Protein AF-A0A9N9BBP0-F1 (afdb_monomer_lite)

Sequence (181 aa):
MNNDIQQSTLTPGELQNTLQSAIDACRSNLGGINNQAMVQIVKENQPSYCDIIPGHLLYYVGTSQEVKIYVPINAVTSTNLFQTHSAQLNRFLNVLKRLAEVFQLASEVIHIFYDTNSSSVAFNSKGALFFNLKFFLKSHDDECEIGNTGNAMTYWFLTFCHELAHNIIFVHNSKHEVSIF

Radius of gyration: 17.53 Å; chains: 1; bounding box: 48×53×42 Å

Organism: Funneliformis mosseae (NCBI:txid27381)

Foldseek 3Di:
DDDDDDPPDQDPVSVVVLLVLLQVQLVVCLPPDDLQDFDFDDFDPDDDPDDGWDGFTWHWDDDDPLATETEGPVCVVPPPPCVPCVPLVVLLLVLVVVLCVVSVHDNNLEYEYEDPPTPDQWAADRSRIYGYSNVCVVPPSVCVVVPNCVVVNVVVNVVVVVRSSCSNDVDDDPSPDPDDD

Structure (mmCIF, N/CA/C/O backbone):
data_AF-A0A9N9BBP0-F1
#
_entry.id   AF-A0A9N9BBP0-F1
#
loop_
_atom_site.group_PDB
_atom_site.id
_atom_site.type_symbol
_atom_site.label_atom_id
_atom_site.label_alt_id
_atom_site.label_comp_id
_atom_site.label_asym_id
_atom_site.label_entity_id
_atom_site.label_seq_id
_atom_site.pdbx_PDB_ins_code
_atom_site.Cartn_x
_atom_site.Cartn_y
_atom_site.Cartn_z
_atom_site.occupancy
_atom_site.B_iso_or_equiv
_atom_site.auth_seq_id
_atom_site.auth_comp_id
_atom_site.auth_asym_id
_atom_site.auth_atom_id
_atom_site.pdbx_PDB_model_num
ATOM 1 N N . MET A 1 1 ? -30.832 33.702 18.863 1.00 36.00 1 MET A N 1
ATOM 2 C CA . MET A 1 1 ? -30.862 32.235 19.036 1.00 36.00 1 MET A CA 1
ATOM 3 C C . MET A 1 1 ? -29.691 31.684 18.236 1.00 36.00 1 MET A C 1
ATOM 5 O O . MET A 1 1 ? -29.819 31.540 17.030 1.00 36.00 1 MET A O 1
ATOM 9 N N . ASN A 1 2 ? -28.531 31.523 18.879 1.00 35.44 2 ASN A N 1
ATOM 10 C CA . ASN A 1 2 ? -27.352 30.903 18.268 1.00 35.44 2 ASN A CA 1
ATOM 11 C C . ASN A 1 2 ? -27.453 29.393 18.482 1.00 35.44 2 ASN A C 1
ATOM 13 O O . ASN A 1 2 ? -27.536 28.951 19.624 1.00 35.44 2 ASN A O 1
ATOM 17 N N . ASN A 1 3 ? -27.465 28.629 17.392 1.00 37.47 3 ASN A N 1
ATOM 18 C CA . ASN A 1 3 ? -27.221 27.193 17.425 1.00 37.47 3 ASN A CA 1
ATOM 19 C C . ASN A 1 3 ? -25.733 26.985 17.145 1.00 37.47 3 ASN A C 1
ATOM 21 O O . ASN A 1 3 ? -25.319 26.976 15.986 1.00 37.47 3 ASN A O 1
ATOM 25 N N . ASP A 1 4 ? -24.944 26.853 18.208 1.00 38.69 4 ASP A N 1
ATOM 26 C CA . ASP A 1 4 ? -23.555 26.419 18.111 1.00 38.69 4 ASP A CA 1
ATOM 27 C C . ASP A 1 4 ? -23.522 24.933 17.730 1.00 38.69 4 ASP A C 1
ATOM 29 O O . ASP A 1 4 ? -24.008 24.060 18.452 1.00 38.69 4 ASP A O 1
ATOM 33 N N . ILE A 1 5 ? -22.960 24.650 16.558 1.00 41.47 5 ILE A N 1
ATOM 34 C CA . ILE A 1 5 ? -22.612 23.301 16.119 1.00 41.47 5 ILE A CA 1
ATOM 35 C C . ILE A 1 5 ? -21.372 22.898 16.923 1.00 41.47 5 ILE A C 1
ATOM 37 O O . ILE A 1 5 ? -20.277 23.393 16.663 1.00 41.47 5 ILE A O 1
ATOM 41 N N . GLN A 1 6 ? -21.528 22.016 17.913 1.00 35.12 6 GLN A N 1
ATOM 42 C CA . GLN A 1 6 ? -20.389 21.383 18.580 1.00 35.12 6 GLN A CA 1
ATOM 43 C C . GLN A 1 6 ? -19.646 20.491 17.573 1.00 35.12 6 GLN A C 1
ATOM 45 O O . GLN A 1 6 ? -20.060 19.365 17.301 1.00 35.12 6 GLN A O 1
ATOM 50 N N . GLN A 1 7 ? -18.541 20.989 17.016 1.00 42.06 7 GLN A N 1
ATOM 51 C CA . GLN A 1 7 ? -17.499 20.137 16.449 1.00 42.06 7 GLN A CA 1
ATOM 52 C C . GLN A 1 7 ? -16.877 19.337 17.598 1.00 42.06 7 GLN A C 1
ATOM 54 O O . GLN A 1 7 ? -16.279 19.905 18.510 1.00 42.06 7 GLN A O 1
ATOM 59 N N . SER A 1 8 ? -17.051 18.016 17.582 1.00 43.56 8 SER A N 1
ATOM 60 C CA . SER A 1 8 ? -16.408 17.106 18.527 1.00 43.56 8 SER A CA 1
ATOM 61 C C . SER A 1 8 ? -14.920 16.996 18.192 1.00 43.56 8 SER A C 1
ATOM 63 O O . SER A 1 8 ? -14.512 16.153 17.392 1.00 43.56 8 SER A O 1
ATOM 65 N N . THR A 1 9 ? -14.104 17.875 18.764 1.00 47.62 9 THR A N 1
ATOM 66 C CA . THR A 1 9 ? -12.646 17.774 18.682 1.00 47.62 9 THR A CA 1
ATOM 67 C C . THR A 1 9 ? -12.197 16.632 19.591 1.00 47.62 9 THR A C 1
ATOM 69 O O . THR A 1 9 ? -12.291 16.753 20.811 1.00 47.62 9 THR A O 1
ATOM 72 N N . LEU A 1 10 ? -11.743 15.516 19.011 1.00 58.09 10 LEU A N 1
ATOM 73 C CA . LEU A 1 10 ? -11.146 14.420 19.779 1.00 58.09 10 LEU A CA 1
ATOM 74 C C . LEU A 1 10 ? -9.927 14.956 20.535 1.00 58.09 10 LEU A C 1
ATOM 76 O O . LEU A 1 10 ? -9.046 15.593 19.951 1.00 58.09 10 LEU A O 1
ATOM 80 N N . THR A 1 11 ? -9.867 14.705 21.837 1.00 72.00 11 THR A N 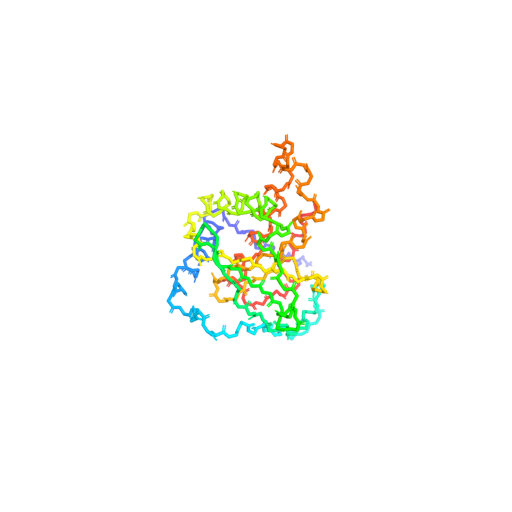1
ATOM 81 C CA . THR A 1 11 ? -8.677 15.009 22.631 1.00 72.00 11 THR A CA 1
ATOM 82 C C . THR A 1 11 ? -7.507 14.115 22.189 1.00 72.00 11 THR A C 1
ATOM 84 O O . THR A 1 11 ? -7.729 13.013 21.679 1.00 72.00 11 THR A O 1
ATOM 87 N N . PRO A 1 12 ? -6.240 14.519 22.404 1.00 68.25 12 PRO A N 1
ATOM 88 C CA . PRO A 1 12 ? -5.086 13.687 22.047 1.00 68.25 12 PRO A CA 1
ATOM 89 C C . PRO A 1 12 ? -5.132 12.271 22.648 1.00 68.25 12 PRO A C 1
ATOM 91 O O . PRO A 1 12 ? -4.727 11.312 21.997 1.00 68.25 12 PRO A O 1
ATOM 94 N N . GLY A 1 13 ? -5.673 12.130 23.864 1.00 64.31 13 GLY A N 1
ATOM 95 C CA . GLY A 1 13 ? -5.854 10.829 24.515 1.00 64.31 13 GLY A CA 1
ATOM 96 C C . GLY A 1 13 ? -6.931 9.970 23.849 1.00 64.31 13 GLY A C 1
ATOM 97 O O . GLY A 1 13 ? -6.736 8.773 23.655 1.00 64.31 13 GLY A O 1
ATOM 98 N N . GLU A 1 14 ? -8.047 10.571 23.433 1.00 67.19 14 GLU A N 1
ATOM 99 C CA . GLU A 1 14 ? -9.089 9.867 22.676 1.00 67.19 14 GLU A CA 1
ATOM 100 C C . GLU A 1 14 ? -8.588 9.439 21.295 1.00 67.19 14 GLU A C 1
ATOM 102 O O . GLU A 1 14 ? -8.858 8.313 20.881 1.00 67.19 14 GLU A O 1
ATOM 107 N N . LEU A 1 15 ? -7.798 10.278 20.616 1.00 69.81 15 LEU A N 1
ATOM 108 C CA . LEU A 1 15 ? -7.159 9.930 19.345 1.00 69.81 15 LEU A CA 1
ATOM 109 C C . LEU A 1 15 ? -6.196 8.745 19.502 1.00 69.81 15 LEU A C 1
ATOM 111 O O . LEU A 1 15 ? -6.219 7.820 18.691 1.00 69.81 15 LEU A O 1
ATOM 115 N N . GLN A 1 16 ? -5.387 8.740 20.563 1.00 72.56 16 GLN A N 1
ATOM 116 C CA . GLN A 1 16 ? -4.465 7.642 20.844 1.00 72.56 16 GLN A CA 1
ATOM 117 C C . GLN A 1 16 ? -5.209 6.328 21.121 1.00 72.56 16 GLN A C 1
ATOM 119 O O . GLN A 1 16 ? -4.858 5.295 20.553 1.00 72.56 16 GLN A O 1
ATOM 124 N N . ASN A 1 17 ? -6.266 6.366 21.936 1.00 71.25 17 ASN A N 1
ATOM 125 C CA . ASN A 1 17 ? -7.094 5.190 22.230 1.00 71.25 17 ASN A CA 1
ATOM 126 C C . ASN A 1 17 ? -7.804 4.654 20.978 1.00 71.25 17 ASN A C 1
ATOM 128 O O . ASN A 1 17 ? -7.911 3.444 20.775 1.00 71.25 17 ASN A O 1
ATOM 132 N N . THR A 1 18 ? -8.262 5.568 20.126 1.00 74.38 18 THR A N 1
ATOM 133 C CA . THR A 1 18 ? -8.904 5.279 18.841 1.00 74.38 18 THR A CA 1
ATOM 134 C C . THR A 1 18 ? -7.922 4.549 17.921 1.00 74.38 18 THR A C 1
ATOM 136 O O . THR A 1 18 ? -8.194 3.427 17.496 1.00 74.38 18 THR A O 1
ATOM 139 N N . LEU A 1 19 ? -6.722 5.100 17.712 1.00 75.44 19 LEU A N 1
ATOM 140 C CA . LEU A 1 19 ? -5.676 4.453 16.913 1.00 75.44 19 LEU A CA 1
ATOM 141 C C . LEU A 1 19 ? -5.263 3.085 17.481 1.00 75.44 19 LEU A C 1
ATOM 143 O O . LEU A 1 19 ? -5.121 2.124 16.725 1.00 75.44 19 LEU A O 1
ATOM 147 N N . GLN A 1 20 ? -5.113 2.971 18.803 1.00 78.38 20 GLN A N 1
ATOM 148 C CA . GLN A 1 20 ? -4.762 1.701 19.438 1.00 78.38 20 GLN A CA 1
ATOM 149 C C . GLN A 1 20 ? -5.831 0.629 19.185 1.00 78.38 20 GLN A C 1
ATOM 151 O O . GLN A 1 20 ? -5.499 -0.510 18.864 1.00 78.38 20 GLN A O 1
ATOM 156 N N . SER A 1 21 ? -7.108 1.015 19.221 1.00 75.25 21 SER A N 1
ATOM 157 C CA . SER A 1 21 ? -8.227 0.117 18.921 1.00 75.25 21 SER A CA 1
ATOM 158 C C . SER A 1 21 ? -8.205 -0.369 17.464 1.00 75.25 21 SER A C 1
ATOM 160 O O . SER A 1 21 ? -8.438 -1.553 17.213 1.00 75.25 21 SER A O 1
ATOM 162 N N . ALA A 1 22 ? -7.860 0.499 16.499 1.00 73.06 22 ALA A N 1
ATOM 163 C CA . ALA A 1 22 ? -7.660 0.088 15.102 1.00 73.06 22 ALA A CA 1
ATOM 164 C C . ALA A 1 22 ? -6.537 -0.937 14.942 1.00 73.06 22 ALA A C 1
ATOM 166 O O . ALA A 1 22 ? -6.676 -1.896 14.182 1.00 73.06 22 ALA A O 1
ATOM 167 N N . ILE A 1 23 ? -5.419 -0.718 15.634 1.00 76.69 23 ILE A N 1
ATOM 168 C CA . ILE A 1 23 ? -4.256 -1.609 15.608 1.00 76.69 23 ILE A CA 1
ATOM 169 C C . ILE A 1 23 ? -4.625 -2.973 16.204 1.00 76.69 23 ILE A C 1
ATOM 171 O O . ILE A 1 23 ? -4.296 -4.017 15.636 1.00 76.69 23 ILE A O 1
ATOM 175 N N . ASP A 1 24 ? -5.350 -2.981 17.320 1.00 76.88 24 ASP A N 1
ATOM 176 C CA . ASP A 1 24 ? -5.744 -4.214 18.000 1.00 76.88 24 ASP A CA 1
ATOM 177 C C . ASP A 1 24 ? -6.743 -5.043 17.175 1.00 76.88 24 ASP A C 1
ATOM 179 O O . ASP A 1 24 ? -6.672 -6.278 17.168 1.00 76.88 24 ASP A O 1
ATOM 183 N N . ALA A 1 25 ? -7.602 -4.397 16.382 1.00 72.75 25 ALA A N 1
ATOM 184 C CA . ALA A 1 25 ? -8.484 -5.086 15.443 1.00 72.75 25 ALA A CA 1
ATOM 185 C C . ALA A 1 25 ? -7.709 -5.900 14.386 1.00 72.75 25 ALA A C 1
ATOM 187 O O . ALA A 1 25 ? -8.129 -7.013 14.048 1.00 72.75 25 ALA A O 1
ATOM 188 N N . CYS A 1 26 ? -6.544 -5.422 13.925 1.00 72.56 26 CYS A N 1
ATOM 189 C CA . CYS A 1 26 ? -5.664 -6.195 13.040 1.00 72.56 26 CYS A CA 1
ATOM 190 C C . CYS A 1 26 ? -5.126 -7.457 13.733 1.00 72.56 26 CYS A C 1
ATOM 192 O O . CYS A 1 26 ? -5.088 -8.533 13.136 1.00 72.56 26 CYS A O 1
ATOM 194 N N . ARG A 1 27 ? -4.755 -7.353 15.017 1.00 69.75 27 ARG A N 1
ATOM 195 C CA . ARG A 1 27 ? -4.184 -8.466 15.801 1.00 69.75 27 ARG A CA 1
ATOM 196 C C . ARG A 1 27 ? -5.187 -9.594 16.027 1.00 69.75 27 ARG A C 1
ATOM 198 O O . ARG A 1 27 ? -4.821 -10.764 15.959 1.00 69.75 27 ARG A O 1
ATOM 205 N N . SER A 1 28 ? -6.458 -9.256 16.243 1.00 59.59 28 SER A N 1
ATOM 206 C CA . SER A 1 28 ? -7.521 -10.248 16.459 1.00 59.59 28 SER A CA 1
ATOM 207 C C . SER A 1 28 ? -7.780 -11.161 15.247 1.00 59.59 28 SER A C 1
ATOM 209 O O . SER A 1 28 ? -8.256 -12.283 15.415 1.00 59.59 28 SER A O 1
ATOM 211 N N . ASN A 1 29 ? -7.420 -10.721 14.035 1.00 55.62 29 ASN A N 1
ATOM 212 C CA . ASN A 1 29 ? -7.725 -11.416 12.781 1.00 55.62 29 ASN A CA 1
ATOM 213 C C . ASN A 1 29 ? -6.551 -12.217 12.186 1.00 55.62 29 ASN A C 1
ATOM 215 O O . ASN A 1 29 ? -6.720 -12.861 11.148 1.00 55.62 29 ASN A O 1
ATOM 219 N N . LEU A 1 30 ? -5.395 -12.263 12.863 1.00 54.03 30 LEU A N 1
ATOM 220 C CA . LEU A 1 30 ? -4.190 -12.989 12.418 1.00 54.03 30 LEU A CA 1
ATOM 221 C C . LEU A 1 30 ? -4.426 -14.494 12.139 1.00 54.03 30 LEU A C 1
ATOM 223 O O . LEU A 1 30 ? -3.656 -15.106 11.403 1.00 54.03 30 LEU A O 1
ATOM 227 N N . GLY A 1 31 ? -5.501 -15.095 12.667 1.00 46.16 31 GLY A N 1
ATOM 228 C CA . GLY A 1 31 ? -5.860 -16.506 12.449 1.00 46.16 31 GLY A CA 1
ATOM 229 C C . GLY A 1 31 ? -6.918 -16.791 11.369 1.00 46.16 31 GLY A C 1
ATOM 230 O O . GLY A 1 31 ? -7.242 -17.956 11.152 1.00 46.16 31 GLY A O 1
ATOM 231 N N . GLY A 1 32 ? -7.500 -15.773 10.720 1.00 43.16 32 GLY A N 1
ATOM 232 C CA . GLY A 1 32 ? -8.730 -15.933 9.922 1.00 43.16 32 GLY A CA 1
ATOM 233 C C . GLY A 1 32 ? -8.564 -16.061 8.402 1.00 43.16 32 GLY A C 1
ATOM 234 O O . GLY A 1 32 ? -9.482 -16.528 7.725 1.00 43.16 32 GLY A O 1
ATOM 235 N N . ILE A 1 33 ? -7.422 -15.657 7.836 1.00 49.50 33 ILE A N 1
ATOM 236 C CA . ILE A 1 33 ? -7.219 -15.659 6.378 1.00 49.50 33 ILE A CA 1
ATOM 237 C C . ILE A 1 33 ? -6.551 -16.966 5.962 1.00 49.50 33 ILE A C 1
ATOM 239 O O . ILE A 1 33 ? -5.324 -17.081 5.898 1.00 49.50 33 ILE A O 1
ATOM 243 N N . ASN A 1 34 ? -7.388 -17.966 5.687 1.00 44.94 34 ASN A N 1
ATOM 244 C CA . ASN A 1 34 ? -6.959 -19.235 5.109 1.00 44.94 34 ASN A CA 1
ATOM 245 C C . ASN A 1 34 ? -6.266 -18.980 3.760 1.00 44.94 34 ASN A C 1
ATOM 247 O O . ASN A 1 34 ? -6.837 -18.330 2.890 1.00 44.94 34 ASN A O 1
ATOM 251 N N . ASN A 1 35 ? -5.070 -19.538 3.551 1.00 44.91 35 ASN A N 1
ATOM 252 C CA . ASN A 1 35 ? -4.255 -19.340 2.335 1.00 44.91 35 ASN A CA 1
ATOM 253 C C . ASN A 1 35 ? -4.937 -19.803 1.024 1.00 44.91 35 ASN A C 1
ATOM 255 O O . ASN A 1 35 ? -4.425 -19.542 -0.059 1.00 44.91 35 ASN A O 1
ATOM 259 N N . GLN A 1 36 ? -6.074 -20.500 1.126 1.00 42.09 36 GLN A N 1
ATOM 260 C CA . GLN A 1 36 ? -6.908 -20.981 0.017 1.00 42.09 36 GLN A CA 1
ATOM 261 C C . GLN A 1 36 ? -8.228 -20.203 -0.137 1.00 42.09 36 GLN A C 1
ATOM 263 O O . GLN A 1 36 ? -8.999 -20.477 -1.055 1.00 42.09 36 GLN A O 1
ATOM 268 N N . ALA A 1 37 ? -8.531 -19.271 0.769 1.00 44.84 37 ALA A N 1
ATOM 269 C CA . ALA A 1 37 ? -9.774 -18.517 0.745 1.00 44.84 37 ALA A CA 1
ATOM 270 C C . ALA A 1 37 ? -9.645 -17.336 -0.222 1.00 44.84 37 ALA A C 1
ATOM 272 O O . ALA A 1 37 ? -8.778 -16.478 -0.067 1.00 44.84 37 ALA A O 1
ATOM 273 N N . MET A 1 38 ? -10.522 -17.293 -1.224 1.00 49.91 38 MET A N 1
ATOM 274 C CA . MET A 1 38 ? -10.681 -16.123 -2.082 1.00 49.91 38 MET A CA 1
ATOM 275 C C . MET A 1 38 ? -11.040 -14.913 -1.219 1.00 49.91 38 MET A C 1
ATOM 277 O O . MET A 1 38 ? -12.009 -14.959 -0.456 1.00 49.91 38 MET A O 1
ATOM 281 N N . VAL A 1 39 ? -10.286 -13.823 -1.354 1.00 52.69 39 VAL A N 1
ATOM 282 C CA . VAL A 1 39 ? -10.644 -12.561 -0.702 1.00 52.69 39 VAL A CA 1
ATOM 283 C C . VAL A 1 39 ? -11.680 -11.879 -1.585 1.00 52.69 39 VAL A C 1
ATOM 285 O O . VAL A 1 39 ? -11.376 -11.431 -2.691 1.00 52.69 39 VAL A O 1
ATOM 288 N N . GLN A 1 40 ? -12.928 -11.862 -1.118 1.00 48.75 40 GLN A N 1
ATOM 289 C CA . GLN A 1 40 ? -14.005 -11.114 -1.751 1.00 48.75 40 GLN A CA 1
ATOM 290 C C . GLN A 1 40 ? -13.963 -9.675 -1.237 1.00 48.75 40 GLN A C 1
ATOM 292 O O . GLN A 1 40 ? -14.179 -9.436 -0.050 1.00 48.75 40 GLN A O 1
ATOM 297 N N . ILE A 1 41 ? -13.714 -8.722 -2.136 1.00 52.81 41 ILE A N 1
ATOM 298 C CA . ILE A 1 41 ? -13.858 -7.296 -1.829 1.00 52.81 41 ILE A CA 1
ATOM 299 C C . ILE A 1 41 ? -15.350 -7.044 -1.567 1.00 52.81 41 ILE A C 1
ATOM 301 O O . ILE A 1 41 ? -16.189 -7.238 -2.453 1.00 52.81 41 ILE A O 1
ATOM 305 N N . VAL A 1 42 ? -15.698 -6.711 -0.323 1.00 43.75 42 VAL A N 1
ATOM 306 C CA . VAL A 1 42 ? -17.087 -6.465 0.083 1.00 43.75 42 VAL A CA 1
ATOM 307 C C . VAL A 1 42 ? -17.535 -5.107 -0.465 1.00 43.75 42 VAL A C 1
ATOM 309 O O . VAL A 1 42 ? -16.803 -4.129 -0.378 1.00 43.75 42 VAL A O 1
ATOM 312 N N . LYS A 1 43 ? -18.744 -5.057 -1.044 1.00 36.22 43 LYS A N 1
ATOM 313 C CA . LYS A 1 43 ? -19.389 -3.826 -1.530 1.00 36.22 43 LYS A CA 1
ATOM 314 C C . LYS A 1 43 ? -19.783 -2.920 -0.361 1.00 36.22 43 LYS A C 1
ATOM 316 O O . LYS A 1 43 ? -20.547 -3.359 0.498 1.00 36.22 43 LYS A O 1
ATOM 321 N N . GLU A 1 44 ? -19.392 -1.650 -0.400 1.00 37.84 44 GLU A N 1
ATOM 322 C CA . GLU A 1 44 ? -20.097 -0.598 0.338 1.00 37.84 44 GLU A CA 1
ATOM 323 C C . GLU A 1 44 ? -21.404 -0.235 -0.389 1.00 37.84 44 GLU A C 1
ATOM 325 O O . GLU A 1 44 ? -21.458 -0.133 -1.617 1.00 37.84 44 GLU A O 1
ATOM 330 N N . ASN A 1 45 ? -22.490 -0.081 0.372 1.00 30.19 45 ASN A N 1
ATOM 331 C CA . ASN A 1 45 ? -23.767 0.413 -0.130 1.00 30.19 45 ASN A CA 1
ATOM 332 C C . ASN A 1 45 ? -23.838 1.937 0.079 1.00 30.19 45 ASN A C 1
ATOM 334 O O . ASN A 1 45 ? -23.910 2.385 1.219 1.00 30.19 45 ASN A O 1
ATOM 338 N N . GLN A 1 46 ? -23.982 2.658 -1.040 1.00 34.97 46 GLN A N 1
ATOM 339 C CA . GLN A 1 46 ? -24.291 4.091 -1.244 1.00 34.97 46 GLN A CA 1
ATOM 340 C C . GLN A 1 46 ? -23.096 5.024 -1.544 1.00 34.97 46 GLN A C 1
ATOM 342 O O . GLN A 1 46 ? -22.035 4.872 -0.951 1.00 34.97 46 GLN A O 1
ATOM 347 N N . PRO A 1 47 ? -23.254 5.975 -2.496 1.00 36.06 47 PRO A N 1
ATOM 348 C CA . PRO A 1 47 ? -22.140 6.648 -3.152 1.00 36.06 47 PRO A CA 1
ATOM 349 C C . PRO A 1 47 ? -21.730 7.915 -2.390 1.00 36.06 47 PRO A C 1
ATOM 351 O O . PRO A 1 47 ? -22.284 8.993 -2.605 1.00 36.06 47 PRO A O 1
ATOM 354 N N . SER A 1 48 ? -20.741 7.800 -1.512 1.00 30.33 48 SER A N 1
ATOM 355 C CA . SER A 1 48 ? -19.803 8.897 -1.244 1.00 30.33 48 SER A CA 1
ATOM 356 C C . SER A 1 48 ? -18.606 8.758 -2.184 1.00 30.33 48 SER A C 1
ATOM 358 O O . SER A 1 48 ? -18.423 7.710 -2.790 1.00 30.33 48 SER A O 1
ATOM 360 N N . TYR A 1 49 ? -17.842 9.832 -2.365 1.00 31.62 49 TYR A N 1
ATOM 361 C CA . TYR A 1 49 ? -16.743 10.006 -3.325 1.00 31.62 49 TYR A CA 1
ATOM 362 C C . TYR A 1 49 ? -15.516 9.105 -3.030 1.00 31.62 49 TYR A C 1
ATOM 364 O O . TYR A 1 49 ? -14.392 9.570 -2.903 1.00 31.62 49 TYR A O 1
ATOM 372 N N . CYS A 1 50 ? -15.739 7.799 -2.915 1.00 33.97 50 CYS A N 1
ATOM 373 C CA . CYS A 1 50 ? -14.747 6.739 -2.880 1.00 33.97 50 CYS A CA 1
ATOM 374 C C . CYS A 1 50 ? -15.188 5.717 -3.928 1.00 33.97 50 CYS A C 1
ATOM 376 O O . CYS A 1 50 ? -16.318 5.227 -3.903 1.00 33.97 50 CYS A O 1
ATOM 378 N N . ASP A 1 51 ? -14.321 5.479 -4.908 1.00 35.62 51 ASP A N 1
ATOM 379 C CA . ASP A 1 51 ? -14.616 4.677 -6.088 1.00 35.62 51 ASP A CA 1
ATOM 380 C C . ASP A 1 51 ? -15.259 3.331 -5.733 1.00 35.62 51 ASP A C 1
ATOM 382 O O . ASP A 1 51 ? -14.730 2.538 -4.956 1.00 35.62 51 ASP A O 1
ATOM 386 N N . ILE A 1 52 ? -16.404 3.066 -6.362 1.00 31.88 52 ILE A N 1
ATOM 387 C CA . ILE A 1 52 ? -17.115 1.789 -6.319 1.00 31.88 52 ILE A CA 1
ATOM 388 C C . ILE A 1 52 ? -16.148 0.699 -6.799 1.00 31.88 52 ILE A C 1
ATOM 390 O O . ILE A 1 52 ? -15.897 0.587 -7.998 1.00 31.88 52 ILE A O 1
ATOM 394 N N . ILE A 1 53 ? -15.615 -0.120 -5.888 1.00 41.19 53 ILE A N 1
ATOM 395 C CA . ILE A 1 53 ? -14.737 -1.236 -6.256 1.00 41.19 53 ILE A CA 1
ATOM 396 C C . ILE A 1 53 ? -15.618 -2.397 -6.749 1.00 41.19 53 ILE A C 1
ATOM 398 O O . ILE A 1 53 ? -16.407 -2.948 -5.971 1.00 41.19 53 ILE A O 1
ATOM 402 N N . PRO A 1 54 ? -15.525 -2.823 -8.025 1.00 41.06 54 PRO A N 1
ATOM 403 C CA . PRO A 1 54 ? -16.151 -4.067 -8.452 1.00 41.06 54 PRO A CA 1
ATOM 404 C C . PRO A 1 54 ? -15.497 -5.211 -7.674 1.00 41.06 54 PRO A C 1
ATOM 406 O O . PRO A 1 54 ? -14.282 -5.207 -7.497 1.00 41.06 54 PRO A O 1
ATOM 409 N N . GLY A 1 55 ? -16.280 -6.183 -7.202 1.00 45.38 55 GLY A N 1
ATOM 410 C CA . GLY A 1 55 ? -15.776 -7.326 -6.437 1.00 45.38 55 GLY A CA 1
ATOM 411 C C . GLY A 1 55 ? -14.794 -8.178 -7.247 1.00 45.38 55 GLY A C 1
ATOM 412 O O . GLY A 1 55 ? -15.195 -9.161 -7.864 1.00 45.38 55 GLY A O 1
ATOM 413 N N . HIS A 1 56 ? -13.518 -7.799 -7.257 1.00 57.78 56 HIS A N 1
ATOM 414 C CA . HIS A 1 56 ? -12.443 -8.582 -7.847 1.00 57.78 56 HIS A CA 1
ATOM 415 C C . HIS A 1 56 ? -12.019 -9.625 -6.816 1.00 57.78 56 HIS A C 1
ATOM 417 O O . HIS A 1 56 ? -11.597 -9.292 -5.712 1.00 57.78 56 HIS A O 1
ATOM 423 N N . LEU A 1 57 ? -12.179 -10.902 -7.159 1.00 73.81 57 LEU A N 1
ATOM 424 C CA . LEU A 1 57 ? -11.662 -11.997 -6.346 1.00 73.81 57 LEU A CA 1
ATOM 425 C C . LEU A 1 57 ? -10.143 -12.037 -6.517 1.00 73.81 57 LEU A C 1
ATOM 427 O O . LEU A 1 57 ? -9.644 -12.225 -7.632 1.00 73.81 57 LEU A O 1
ATOM 431 N N . LEU A 1 58 ? -9.426 -11.857 -5.410 1.00 82.50 58 LEU A N 1
ATOM 432 C CA . LEU A 1 58 ? -7.973 -11.965 -5.367 1.00 82.50 58 LEU A CA 1
ATOM 433 C C . LEU A 1 58 ? -7.547 -13.406 -5.061 1.00 82.50 58 LEU A C 1
ATOM 435 O O . LEU A 1 58 ? -8.108 -14.064 -4.182 1.00 82.50 58 LEU A O 1
ATOM 439 N N . TYR A 1 59 ? -6.533 -13.879 -5.783 1.00 83.62 59 TYR A N 1
ATOM 440 C CA . TYR A 1 59 ? -5.921 -15.196 -5.642 1.00 83.62 59 TYR A CA 1
ATOM 441 C C . TYR A 1 59 ? -4.469 -15.064 -5.178 1.00 83.62 59 TYR A C 1
ATOM 443 O O . 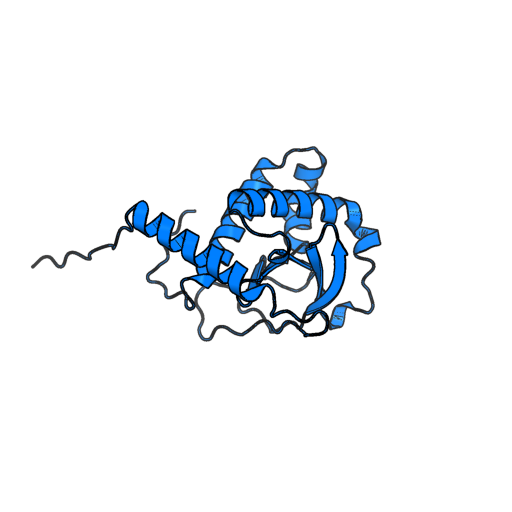TYR A 1 59 ? -3.715 -14.248 -5.709 1.00 83.62 59 TYR A O 1
ATOM 451 N N . TYR A 1 60 ? -4.081 -15.868 -4.189 1.00 86.69 60 TYR A N 1
ATOM 452 C CA . TYR A 1 60 ? -2.730 -15.885 -3.629 1.00 86.69 60 TYR A CA 1
ATOM 453 C C . TYR A 1 60 ? -1.728 -16.494 -4.619 1.00 86.69 60 TYR A C 1
ATOM 455 O O . TYR A 1 60 ? -1.914 -17.615 -5.087 1.00 86.69 60 TYR A O 1
ATOM 463 N N . VAL A 1 61 ? -0.641 -15.777 -4.905 1.00 86.31 61 VAL A N 1
ATOM 464 C CA . VAL A 1 61 ? 0.390 -16.212 -5.869 1.00 86.31 61 VAL A CA 1
ATOM 465 C C . VAL A 1 61 ? 1.751 -16.477 -5.239 1.00 86.31 61 VAL A C 1
ATOM 467 O O . VAL A 1 61 ? 2.617 -17.062 -5.884 1.00 86.31 61 VAL A O 1
ATOM 470 N N . GLY A 1 62 ? 1.961 -16.067 -3.991 1.00 87.06 62 GLY A N 1
ATOM 471 C CA . GLY A 1 62 ? 3.216 -16.295 -3.286 1.00 87.06 62 GLY A CA 1
ATOM 472 C C . GLY A 1 62 ? 3.416 -15.344 -2.116 1.00 87.06 62 GLY A C 1
ATOM 473 O O . GLY A 1 62 ? 2.613 -14.445 -1.877 1.00 87.06 62 GLY A O 1
ATOM 474 N N . THR A 1 63 ? 4.525 -15.532 -1.413 1.00 89.69 63 THR A N 1
ATOM 475 C CA . THR A 1 63 ? 4.927 -14.709 -0.270 1.00 89.69 63 THR A CA 1
ATOM 476 C C . THR A 1 63 ? 6.332 -14.180 -0.512 1.00 89.69 63 THR A C 1
ATOM 478 O O . THR A 1 63 ? 7.194 -14.912 -0.995 1.00 89.69 63 THR A O 1
ATOM 481 N N . SER A 1 64 ? 6.573 -12.919 -0.155 1.00 89.00 64 SER A N 1
ATOM 482 C CA . SER A 1 64 ? 7.903 -12.308 -0.152 1.00 89.00 64 SER A CA 1
ATOM 483 C C . SER A 1 64 ? 8.107 -11.552 1.152 1.00 89.00 64 SER A C 1
ATOM 485 O O . SER A 1 64 ? 7.251 -10.767 1.546 1.00 89.00 64 SER A O 1
ATOM 487 N N . GLN A 1 65 ? 9.228 -11.799 1.832 1.00 89.31 65 GLN A N 1
ATOM 488 C CA . GLN A 1 65 ? 9.558 -11.165 3.116 1.00 89.31 65 GLN A CA 1
ATOM 489 C C . GLN A 1 65 ? 8.408 -11.215 4.147 1.00 89.31 65 GLN A C 1
ATOM 491 O O . GLN A 1 65 ? 8.149 -10.214 4.818 1.00 89.31 65 GLN A O 1
ATOM 496 N N . GLU A 1 66 ? 7.735 -12.373 4.233 1.00 88.75 66 GLU A N 1
ATOM 497 C CA . GLU A 1 66 ? 6.585 -12.675 5.117 1.00 88.75 66 GLU A CA 1
ATOM 498 C C . GLU A 1 66 ? 5.257 -11.994 4.732 1.00 88.75 66 GLU A C 1
ATOM 500 O O . GLU A 1 66 ? 4.222 -12.273 5.330 1.00 88.75 66 GLU A O 1
ATOM 505 N N . VAL A 1 67 ? 5.244 -11.200 3.659 1.00 90.62 67 VAL A N 1
ATOM 506 C CA . VAL A 1 67 ? 4.046 -10.547 3.117 1.00 90.62 67 VAL A CA 1
ATOM 507 C C . VAL A 1 67 ? 3.449 -11.379 1.984 1.00 90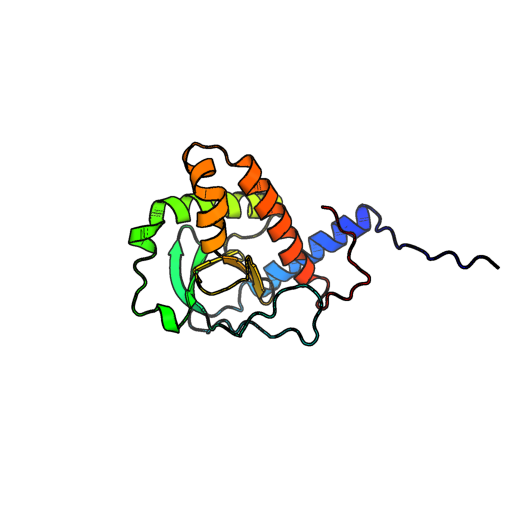.62 67 VAL A C 1
ATOM 509 O O . VAL A 1 67 ? 4.135 -11.743 1.021 1.00 90.62 67 VAL A O 1
ATOM 512 N N . LYS A 1 68 ? 2.148 -11.671 2.083 1.00 91.44 68 LYS A N 1
ATOM 513 C CA . LYS A 1 68 ? 1.399 -12.430 1.070 1.00 91.44 68 LYS A CA 1
ATOM 514 C C . LYS A 1 68 ? 1.057 -11.546 -0.130 1.00 91.44 68 LYS A C 1
ATOM 516 O O . LYS A 1 68 ? 0.653 -10.394 0.035 1.00 91.44 68 LYS A O 1
ATOM 521 N N . ILE A 1 69 ? 1.173 -12.108 -1.330 1.00 91.00 69 ILE A N 1
ATOM 522 C CA . ILE A 1 69 ? 0.965 -11.409 -2.600 1.00 91.00 69 ILE A CA 1
ATOM 523 C C . ILE A 1 69 ? -0.175 -12.055 -3.384 1.00 91.00 69 ILE A C 1
ATOM 525 O O . ILE A 1 69 ? -0.265 -13.283 -3.480 1.00 91.00 69 ILE A O 1
ATOM 529 N N . TYR A 1 70 ? -1.027 -11.213 -3.965 1.00 90.12 70 TYR A N 1
ATOM 530 C CA . TYR A 1 70 ? -2.245 -11.618 -4.654 1.00 90.12 70 TYR A CA 1
ATOM 531 C C . TYR A 1 70 ? -2.384 -10.970 -6.030 1.00 90.12 70 TYR A C 1
ATOM 533 O O . TYR A 1 70 ? -1.851 -9.894 -6.298 1.00 90.12 70 TYR A O 1
ATOM 541 N N . VAL A 1 71 ? -3.169 -11.605 -6.893 1.00 87.50 71 VAL A N 1
ATOM 542 C CA . VAL A 1 71 ? -3.567 -11.075 -8.204 1.00 87.50 71 VAL A CA 1
ATOM 543 C C . VAL A 1 71 ? -5.049 -11.339 -8.462 1.00 87.50 71 VAL A C 1
ATOM 545 O O . VAL A 1 71 ? -5.616 -12.247 -7.851 1.00 87.50 71 VAL A O 1
ATOM 548 N N . PRO A 1 72 ? -5.690 -10.611 -9.385 1.00 85.69 72 PRO A N 1
ATOM 549 C CA . PRO A 1 72 ? -7.036 -10.933 -9.842 1.00 85.69 72 PRO A CA 1
ATOM 550 C C . PRO A 1 72 ? -7.124 -12.340 -10.440 1.00 85.69 72 PRO A C 1
ATOM 552 O O . PRO A 1 72 ? -6.236 -12.769 -11.176 1.00 85.69 72 PRO A O 1
ATOM 555 N N . ILE A 1 73 ? -8.225 -13.052 -10.186 1.00 76.06 73 ILE A N 1
ATOM 556 C CA . ILE A 1 73 ? -8.430 -14.419 -10.696 1.00 76.06 73 ILE A CA 1
ATOM 557 C C . ILE A 1 73 ? -8.324 -14.537 -12.226 1.00 76.06 73 ILE A C 1
ATOM 559 O O . ILE A 1 73 ? -7.853 -15.541 -12.754 1.00 76.06 73 ILE A O 1
ATOM 563 N N . ASN A 1 74 ? -8.720 -13.492 -12.947 1.00 70.75 74 ASN A N 1
ATOM 564 C CA . ASN A 1 74 ? -8.637 -13.407 -14.404 1.00 70.75 74 ASN A CA 1
ATOM 565 C C . ASN A 1 74 ? -7.229 -13.051 -14.919 1.00 70.75 74 ASN A C 1
ATOM 567 O O . ASN A 1 74 ? -7.005 -13.104 -16.124 1.00 70.75 74 ASN A O 1
ATOM 571 N N . ALA A 1 75 ? -6.284 -12.720 -14.034 1.00 68.06 75 ALA A N 1
ATOM 572 C CA . ALA A 1 75 ? -4.882 -12.455 -14.359 1.00 68.06 75 ALA A CA 1
ATOM 573 C C . ALA A 1 75 ? -3.960 -13.666 -14.104 1.00 68.06 75 ALA A C 1
ATOM 575 O O . ALA A 1 75 ? -2.781 -13.624 -14.447 1.00 68.06 75 ALA A O 1
ATOM 576 N N . VAL A 1 76 ? -4.477 -14.763 -13.530 1.00 56.56 76 VAL A N 1
ATOM 577 C CA . VAL A 1 76 ? -3.696 -15.954 -13.122 1.00 56.56 76 VAL A CA 1
ATOM 578 C C . VAL A 1 76 ? -2.949 -16.611 -14.291 1.00 56.56 76 VAL A C 1
ATOM 580 O O . VAL A 1 76 ? -1.915 -17.241 -14.095 1.00 56.56 76 VAL A O 1
ATOM 583 N N . THR A 1 77 ? -3.416 -16.437 -15.528 1.00 50.47 77 THR A N 1
ATOM 584 C CA . THR A 1 77 ? -2.778 -17.017 -16.720 1.00 50.47 77 THR A CA 1
ATOM 585 C C . THR A 1 77 ? -1.492 -16.295 -17.149 1.00 50.47 77 THR A C 1
ATOM 587 O O . THR A 1 77 ? -0.782 -16.800 -18.015 1.00 50.47 77 THR A O 1
ATOM 590 N N . SER A 1 78 ? -1.172 -15.136 -16.563 1.00 52.94 78 SER A N 1
ATOM 591 C CA . SER A 1 78 ? -0.100 -14.239 -17.024 1.00 52.94 78 SER A CA 1
ATOM 592 C C . SER A 1 78 ? 0.878 -13.788 -15.932 1.00 52.94 78 SER A C 1
ATOM 594 O O . SER A 1 78 ? 1.744 -12.949 -16.191 1.00 52.94 78 SER A O 1
ATOM 596 N N . THR A 1 79 ? 0.805 -14.328 -14.711 1.00 58.91 79 THR A N 1
ATOM 597 C CA . THR A 1 79 ? 1.600 -13.799 -13.595 1.00 58.91 79 THR A CA 1
ATOM 598 C C . THR A 1 79 ? 3.048 -14.254 -13.606 1.00 58.91 79 THR A C 1
ATOM 600 O O . THR A 1 79 ? 3.426 -15.205 -12.927 1.00 58.91 79 THR A O 1
ATOM 603 N N . ASN A 1 80 ? 3.881 -13.472 -14.288 1.00 71.44 80 ASN A N 1
ATOM 604 C CA . ASN A 1 80 ? 5.323 -13.468 -14.091 1.00 71.44 80 ASN A CA 1
ATOM 605 C C . ASN A 1 80 ? 5.785 -12.386 -13.096 1.00 71.44 80 ASN A C 1
ATOM 607 O O . ASN A 1 80 ? 6.903 -11.890 -13.168 1.00 71.44 80 ASN A O 1
ATOM 611 N N . LEU A 1 81 ? 4.904 -11.987 -12.170 1.00 74.62 81 LEU A N 1
ATOM 612 C CA . LEU A 1 81 ? 5.077 -10.829 -11.285 1.00 74.62 81 LEU A CA 1
ATOM 613 C C . LEU A 1 81 ? 6.404 -10.854 -10.517 1.00 74.62 81 LEU A C 1
ATOM 615 O O . LEU A 1 81 ? 7.118 -9.855 -10.481 1.00 74.62 81 LEU A O 1
ATOM 619 N N . PHE A 1 82 ? 6.760 -12.012 -9.961 1.00 73.12 82 PHE A N 1
ATOM 620 C CA . PHE A 1 82 ? 8.021 -12.194 -9.246 1.00 73.12 82 PHE A CA 1
ATOM 621 C C . PHE A 1 82 ? 9.254 -12.120 -10.155 1.00 73.12 82 PHE A C 1
ATOM 623 O O . PHE A 1 82 ? 10.332 -11.823 -9.657 1.00 73.12 82 PHE A O 1
ATOM 630 N N . GLN A 1 83 ? 9.131 -12.363 -11.463 1.00 75.38 83 GLN A N 1
ATOM 631 C CA . GLN A 1 83 ? 10.245 -12.203 -12.403 1.00 75.38 83 GLN A CA 1
ATOM 632 C C . GLN A 1 83 ? 10.315 -10.769 -12.943 1.00 75.38 83 GLN A C 1
ATOM 634 O O . GLN A 1 83 ? 11.399 -10.198 -13.001 1.00 75.38 83 GLN A O 1
ATOM 639 N N . THR A 1 84 ? 9.175 -10.162 -13.283 1.00 81.44 84 THR A N 1
ATOM 640 C CA . THR A 1 84 ? 9.116 -8.835 -13.919 1.00 81.44 84 THR A CA 1
ATOM 641 C C . THR A 1 84 ? 9.305 -7.681 -12.935 1.00 81.44 84 THR A C 1
ATOM 643 O O . THR A 1 84 ? 9.878 -6.661 -13.303 1.00 81.44 84 THR A O 1
ATOM 646 N N . HIS A 1 85 ? 8.832 -7.822 -11.692 1.00 85.62 85 HIS A N 1
ATOM 647 C CA . HIS A 1 85 ? 8.770 -6.720 -10.724 1.00 85.62 85 HIS A CA 1
ATOM 648 C C . HIS A 1 85 ? 9.471 -7.020 -9.391 1.00 85.62 85 HIS A C 1
ATOM 650 O O . HIS A 1 85 ? 9.117 -6.444 -8.365 1.00 85.62 85 HIS A O 1
ATOM 656 N N . SER A 1 86 ? 10.450 -7.929 -9.364 1.00 89.38 86 SER A N 1
ATOM 657 C CA . SER A 1 86 ? 11.126 -8.335 -8.117 1.00 89.38 86 SER A CA 1
ATOM 658 C C . SER A 1 86 ? 11.760 -7.164 -7.358 1.00 89.38 86 SER A C 1
ATOM 660 O O . SER A 1 86 ? 11.580 -7.048 -6.145 1.00 89.38 86 SER A O 1
ATOM 662 N N . ALA A 1 87 ? 12.483 -6.282 -8.054 1.00 93.44 87 ALA A N 1
ATOM 663 C CA . ALA A 1 87 ? 13.152 -5.134 -7.444 1.00 93.44 87 ALA A CA 1
ATOM 664 C C . ALA A 1 87 ? 12.139 -4.128 -6.878 1.00 93.44 87 ALA A C 1
ATOM 666 O O . ALA A 1 87 ? 12.250 -3.712 -5.724 1.00 93.44 87 ALA A O 1
ATOM 667 N N . GLN A 1 88 ? 11.111 -3.811 -7.661 1.00 94.62 88 GLN A N 1
ATOM 668 C CA . GLN A 1 88 ? 10.047 -2.886 -7.286 1.00 94.62 88 GLN A CA 1
ATOM 669 C C . GLN A 1 88 ? 9.224 -3.407 -6.114 1.00 94.62 88 GLN A C 1
ATOM 671 O O . GLN A 1 88 ? 8.945 -2.679 -5.165 1.00 94.62 88 GLN A O 1
ATOM 676 N N . LEU A 1 89 ? 8.889 -4.697 -6.140 1.00 94.19 89 LEU A N 1
ATOM 677 C CA . LEU A 1 89 ? 8.209 -5.369 -5.045 1.00 94.19 89 LEU A CA 1
ATOM 678 C C . LEU A 1 89 ? 9.036 -5.283 -3.758 1.00 94.19 89 LEU A C 1
ATOM 680 O O . LEU A 1 89 ? 8.489 -4.964 -2.709 1.00 94.19 89 LEU A O 1
ATOM 684 N N . ASN A 1 90 ? 10.351 -5.507 -3.828 1.00 94.81 90 ASN A N 1
ATOM 685 C CA . ASN A 1 90 ? 11.229 -5.372 -2.664 1.00 94.81 90 ASN A CA 1
ATOM 686 C C . ASN A 1 90 ? 11.282 -3.934 -2.130 1.00 94.81 90 ASN A C 1
ATOM 688 O O . ASN A 1 90 ? 11.230 -3.740 -0.915 1.00 94.81 90 ASN A O 1
ATOM 692 N N . ARG A 1 91 ? 11.342 -2.922 -3.004 1.00 96.50 91 ARG A N 1
ATOM 693 C CA . ARG A 1 91 ? 11.272 -1.512 -2.587 1.00 96.50 91 ARG A CA 1
ATOM 694 C C . ARG A 1 91 ? 9.945 -1.199 -1.906 1.00 96.50 91 ARG A C 1
ATOM 696 O O . ARG A 1 91 ? 9.941 -0.591 -0.836 1.00 96.50 91 ARG A O 1
ATOM 703 N N . PHE A 1 92 ? 8.839 -1.675 -2.470 1.00 97.38 92 PHE A N 1
ATOM 704 C CA . PHE A 1 92 ? 7.524 -1.449 -1.893 1.00 97.38 92 PHE A CA 1
ATOM 705 C C . PHE A 1 92 ? 7.359 -2.136 -0.533 1.00 97.38 92 PHE A C 1
ATOM 707 O O . PHE A 1 92 ? 6.902 -1.515 0.425 1.00 97.38 92 PHE A O 1
ATOM 714 N N . LEU A 1 93 ? 7.814 -3.388 -0.415 1.00 95.62 93 LEU A N 1
ATOM 715 C CA . LEU A 1 93 ? 7.844 -4.126 0.849 1.00 95.62 93 LEU A CA 1
ATOM 716 C C . LEU A 1 93 ? 8.622 -3.365 1.923 1.00 95.62 93 LEU A C 1
ATOM 718 O O . LEU A 1 93 ? 8.150 -3.259 3.049 1.00 95.62 93 LEU A O 1
ATOM 722 N N . ASN A 1 94 ? 9.772 -2.783 1.577 1.00 95.38 94 ASN A N 1
ATOM 723 C CA . ASN A 1 94 ? 10.558 -1.994 2.523 1.00 95.38 94 ASN A CA 1
ATOM 724 C C . ASN A 1 94 ? 9.795 -0.762 3.032 1.00 95.38 94 ASN A C 1
ATOM 726 O O . ASN A 1 94 ? 9.881 -0.450 4.218 1.00 95.38 94 ASN A O 1
ATOM 730 N N . VAL A 1 95 ? 9.045 -0.075 2.163 1.00 96.81 95 VAL A N 1
ATOM 731 C CA . VAL A 1 95 ? 8.187 1.056 2.560 1.00 96.81 95 VAL A CA 1
ATOM 732 C C . VAL A 1 95 ? 7.089 0.578 3.511 1.00 96.81 95 VAL A C 1
ATOM 734 O O . VAL A 1 95 ? 6.962 1.102 4.616 1.00 96.81 95 VAL A O 1
ATOM 737 N N . LEU A 1 96 ? 6.337 -0.459 3.132 1.00 96.75 96 LEU A N 1
ATOM 738 C CA . LEU A 1 96 ? 5.219 -0.956 3.939 1.00 96.75 96 LEU A CA 1
ATOM 739 C C . LEU A 1 96 ? 5.672 -1.526 5.290 1.00 96.75 96 LEU A C 1
ATOM 741 O O . LEU A 1 96 ? 5.023 -1.265 6.300 1.00 96.75 96 LEU A O 1
ATOM 745 N N . LYS A 1 97 ? 6.794 -2.255 5.343 1.00 95.12 97 LYS A N 1
ATOM 746 C CA . LYS A 1 97 ? 7.331 -2.810 6.598 1.00 95.12 97 LYS A CA 1
ATOM 747 C C . LYS A 1 97 ? 7.775 -1.709 7.561 1.00 95.12 97 LYS A C 1
ATOM 749 O O . LYS A 1 97 ? 7.415 -1.767 8.731 1.00 95.12 97 LYS A O 1
ATOM 754 N N . ARG A 1 98 ? 8.446 -0.659 7.069 1.00 95.25 98 ARG A N 1
ATOM 755 C CA . ARG A 1 98 ? 8.783 0.522 7.888 1.00 95.25 98 ARG A CA 1
ATOM 756 C C . ARG A 1 98 ? 7.537 1.206 8.443 1.00 95.25 98 ARG A C 1
ATOM 758 O O . ARG A 1 98 ? 7.539 1.647 9.585 1.00 95.25 98 ARG A O 1
ATOM 765 N N . LEU A 1 99 ? 6.466 1.292 7.656 1.00 95.75 99 LEU A N 1
ATOM 766 C CA . LEU A 1 99 ? 5.201 1.851 8.134 1.00 95.75 99 LEU A CA 1
ATOM 767 C C . LEU A 1 99 ? 4.543 0.947 9.184 1.00 95.75 99 LEU A C 1
ATOM 769 O O . LEU A 1 99 ? 4.113 1.448 10.218 1.00 95.75 99 LEU A O 1
ATOM 773 N N . ALA A 1 100 ? 4.528 -0.373 8.991 1.00 93.44 100 ALA A N 1
ATOM 774 C CA . ALA A 1 100 ? 4.048 -1.295 10.021 1.00 93.44 100 ALA A CA 1
ATOM 775 C C . ALA A 1 100 ? 4.834 -1.177 11.334 1.00 93.44 100 ALA A C 1
ATOM 777 O O . ALA A 1 100 ? 4.216 -1.221 12.394 1.00 93.44 100 ALA A O 1
ATOM 778 N N . GLU A 1 101 ? 6.152 -0.965 11.284 1.00 93.81 101 GLU A N 1
ATOM 779 C CA . GLU A 1 101 ? 6.965 -0.696 12.479 1.00 93.81 101 GLU A CA 1
ATOM 780 C C . GLU A 1 101 ? 6.504 0.575 13.209 1.00 93.81 101 GLU A C 1
ATOM 782 O O . GLU A 1 101 ? 6.346 0.549 14.431 1.00 93.81 101 GLU A O 1
ATOM 787 N N . VAL A 1 102 ? 6.210 1.661 12.478 1.00 93.19 102 VAL A N 1
ATOM 788 C CA . VAL A 1 102 ? 5.682 2.917 13.052 1.00 93.19 102 VAL A CA 1
ATOM 789 C C . VAL A 1 102 ? 4.366 2.680 13.802 1.00 93.19 102 VAL A C 1
ATOM 791 O O . VAL A 1 102 ? 4.175 3.221 14.891 1.00 93.19 102 VAL A O 1
ATOM 794 N N . PHE A 1 103 ? 3.484 1.839 13.259 1.00 88.75 103 PHE A N 1
ATOM 795 C CA . PHE A 1 103 ? 2.200 1.489 13.879 1.00 88.75 103 PHE A CA 1
ATOM 796 C C . PHE A 1 103 ? 2.263 0.267 14.811 1.00 88.75 103 PHE A C 1
ATOM 798 O O . PHE A 1 103 ? 1.234 -0.142 15.344 1.00 88.75 103 PHE A O 1
ATOM 805 N N . GLN A 1 104 ? 3.444 -0.326 15.027 1.00 90.75 104 GLN A N 1
ATOM 806 C CA . GLN A 1 104 ? 3.637 -1.537 15.839 1.00 90.75 104 GLN A CA 1
ATOM 807 C C . GLN A 1 104 ? 2.720 -2.704 15.420 1.00 90.75 104 GLN A C 1
ATOM 809 O O . GLN A 1 104 ? 2.128 -3.411 16.252 1.00 90.75 104 GLN A O 1
ATOM 814 N N . LEU A 1 105 ? 2.591 -2.885 14.106 1.00 88.94 105 LEU A N 1
ATOM 815 C CA . LEU A 1 105 ? 1.821 -3.946 13.472 1.00 88.94 105 LEU A CA 1
ATOM 816 C C . LEU A 1 105 ? 2.723 -5.103 13.049 1.00 88.94 105 LEU A C 1
ATOM 818 O O . LEU A 1 105 ? 3.861 -4.912 12.627 1.00 88.94 105 LEU A O 1
ATOM 822 N N . ALA A 1 106 ? 2.179 -6.314 13.136 1.00 89.06 106 ALA A N 1
ATOM 823 C CA . ALA A 1 106 ? 2.835 -7.511 12.630 1.00 89.06 106 ALA A CA 1
ATOM 824 C C . ALA A 1 106 ? 2.836 -7.487 11.092 1.00 89.06 106 ALA A C 1
ATOM 826 O O . ALA A 1 106 ? 1.845 -7.090 10.482 1.00 89.06 106 ALA A O 1
ATOM 827 N N . SER A 1 107 ? 3.925 -7.906 10.449 1.00 85.69 107 SER A N 1
ATOM 828 C CA . SER A 1 107 ? 4.049 -7.870 8.981 1.00 85.69 107 SER A CA 1
ATOM 829 C C . SER A 1 107 ? 2.982 -8.697 8.250 1.00 85.69 107 SER A C 1
ATOM 831 O O . SER A 1 107 ? 2.608 -8.383 7.126 1.00 85.69 107 SER A O 1
ATOM 833 N N . GLU A 1 108 ? 2.428 -9.695 8.929 1.00 86.31 108 GLU A N 1
ATOM 834 C CA . GLU A 1 108 ? 1.395 -10.621 8.482 1.00 86.31 108 GLU A CA 1
ATOM 835 C C . GLU A 1 108 ? 0.041 -9.941 8.258 1.00 86.31 108 GLU A C 1
ATOM 837 O O . GLU A 1 108 ? -0.819 -10.507 7.584 1.00 86.31 108 GLU A O 1
ATOM 842 N N . VAL A 1 109 ? -0.169 -8.738 8.808 1.00 89.44 109 VAL A N 1
ATOM 843 C CA . VAL A 1 109 ? -1.372 -7.938 8.522 1.00 89.44 109 VAL A CA 1
ATOM 844 C C . VAL A 1 109 ? -1.272 -7.259 7.157 1.00 89.44 109 VAL A C 1
ATOM 846 O O . VAL A 1 109 ? -2.298 -6.919 6.569 1.00 89.44 109 VAL A O 1
ATOM 849 N N . ILE A 1 110 ? -0.054 -7.077 6.637 1.00 94.00 110 ILE A N 1
ATOM 850 C CA . ILE A 1 110 ? 0.200 -6.452 5.343 1.00 94.00 110 ILE A CA 1
ATOM 851 C C . ILE A 1 110 ? 0.088 -7.503 4.244 1.00 94.00 110 ILE A C 1
ATOM 853 O O . ILE A 1 110 ? 0.666 -8.587 4.303 1.00 94.00 110 ILE A O 1
ATOM 857 N N . HIS A 1 111 ? -0.640 -7.137 3.201 1.00 94.19 111 HIS A N 1
ATOM 858 C CA . HIS A 1 111 ? -0.846 -7.920 2.001 1.00 94.19 111 HIS A CA 1
ATOM 859 C C . HIS A 1 111 ? -0.625 -7.005 0.794 1.00 94.19 111 HIS A C 1
ATOM 861 O O . HIS A 1 111 ? -0.994 -5.831 0.807 1.00 94.19 111 HIS A O 1
ATOM 867 N N . ILE A 1 112 ? -0.023 -7.531 -0.268 1.00 94.31 112 ILE A N 1
ATOM 868 C CA . ILE A 1 112 ? 0.143 -6.797 -1.527 1.00 94.31 112 ILE A CA 1
ATOM 869 C C . ILE A 1 112 ? -0.729 -7.455 -2.580 1.00 94.31 112 ILE A C 1
ATOM 871 O O . ILE A 1 112 ? -0.761 -8.677 -2.695 1.00 94.31 112 ILE A O 1
ATOM 875 N N . PHE A 1 113 ? -1.402 -6.662 -3.398 1.00 92.31 113 PHE A N 1
ATOM 876 C CA . PHE A 1 113 ? -2.022 -7.173 -4.611 1.00 92.31 113 PHE A CA 1
ATOM 877 C C . PHE A 1 113 ? -1.546 -6.401 -5.830 1.00 92.31 113 PHE A C 1
ATOM 879 O O . PHE A 1 113 ? -1.095 -5.264 -5.726 1.00 92.31 113 PHE A O 1
ATOM 886 N N . TYR A 1 114 ? -1.616 -7.028 -6.997 1.00 91.19 114 TYR A N 1
ATOM 887 C CA . TYR A 1 114 ? -1.320 -6.366 -8.258 1.00 91.19 114 TYR A CA 1
ATOM 888 C C . TYR A 1 114 ? -2.499 -6.510 -9.204 1.00 91.19 114 TYR A C 1
ATOM 890 O O . TYR A 1 114 ? -2.688 -7.550 -9.833 1.00 91.19 114 TYR A O 1
ATOM 898 N N . ASP A 1 115 ? -3.290 -5.445 -9.284 1.00 87.50 115 ASP A N 1
ATOM 899 C CA . ASP A 1 115 ? -4.411 -5.340 -10.205 1.00 87.50 115 ASP A CA 1
ATOM 900 C C . ASP A 1 115 ? -4.277 -4.047 -11.010 1.00 87.50 115 ASP A C 1
ATOM 902 O O . ASP A 1 115 ? -4.476 -2.945 -10.491 1.00 87.50 115 ASP A O 1
ATOM 906 N N . THR A 1 116 ? -3.923 -4.192 -12.288 1.00 86.31 116 THR A N 1
ATOM 907 C CA . THR A 1 116 ? -3.773 -3.078 -13.229 1.00 86.31 116 THR A CA 1
ATOM 908 C C . THR A 1 116 ? -5.109 -2.453 -13.627 1.00 86.31 116 THR A C 1
ATOM 910 O O . THR A 1 116 ? -5.128 -1.276 -13.996 1.00 86.31 116 THR A O 1
ATOM 913 N N . ASN A 1 117 ? -6.221 -3.180 -13.502 1.00 84.00 117 ASN A N 1
ATOM 914 C CA . ASN A 1 117 ? -7.562 -2.717 -13.860 1.00 84.00 117 ASN A CA 1
ATOM 915 C C . ASN A 1 117 ? -8.275 -2.037 -12.686 1.00 84.00 117 ASN A C 1
ATOM 917 O O . ASN A 1 117 ? -9.137 -1.189 -12.906 1.00 84.00 117 ASN A O 1
ATOM 921 N N . SER A 1 118 ? -7.891 -2.356 -11.450 1.00 82.06 118 SER A N 1
ATOM 922 C CA . SER A 1 118 ? -8.467 -1.739 -10.255 1.00 82.06 118 SER A CA 1
ATOM 923 C C . SER A 1 118 ? -8.094 -0.255 -10.110 1.00 82.06 118 SER A C 1
ATOM 925 O O . SER A 1 118 ? -6.958 0.161 -10.388 1.00 82.06 118 SER A O 1
ATOM 927 N N . SER A 1 119 ? -9.063 0.544 -9.652 1.00 85.44 119 SER A N 1
ATOM 928 C CA . SER A 1 119 ? -8.874 1.914 -9.155 1.00 85.44 119 SER A CA 1
ATOM 929 C C . SER A 1 119 ? -8.522 1.961 -7.663 1.00 85.44 119 SER A C 1
ATOM 931 O O . SER A 1 119 ? -8.081 2.999 -7.182 1.00 85.44 119 SER A O 1
ATOM 933 N N . SER A 1 120 ? -8.657 0.846 -6.937 1.00 86.25 120 SER A N 1
ATOM 934 C CA . SER A 1 120 ? -8.332 0.776 -5.510 1.00 86.25 120 SER A CA 1
ATOM 935 C C . SER A 1 120 ? -6.818 0.822 -5.291 1.00 86.25 120 SER A C 1
ATOM 937 O O . SER A 1 120 ? -6.070 -0.027 -5.796 1.00 86.25 120 SER A O 1
ATOM 939 N N . VAL A 1 121 ? -6.390 1.833 -4.530 1.00 91.69 121 VAL A N 1
ATOM 940 C CA . VAL A 1 121 ? -5.011 2.014 -4.051 1.00 91.69 121 VAL A CA 1
ATOM 941 C C . VAL A 1 121 ? -4.706 1.024 -2.932 1.00 91.69 121 VAL A C 1
ATOM 943 O O . VAL A 1 121 ? -3.665 0.367 -2.943 1.00 91.69 121 VAL A O 1
ATOM 946 N N . ALA A 1 122 ? -5.630 0.913 -1.983 1.00 92.12 122 ALA A N 1
ATOM 947 C CA . ALA A 1 122 ? -5.591 -0.017 -0.875 1.00 92.12 122 ALA A CA 1
ATOM 948 C C . ALA A 1 122 ? -7.021 -0.341 -0.423 1.00 92.12 122 ALA A C 1
ATOM 950 O O . ALA A 1 122 ? -7.981 0.296 -0.870 1.00 92.12 122 ALA A O 1
ATOM 951 N N . PHE A 1 123 ? -7.152 -1.381 0.393 1.00 87.75 123 PHE A N 1
ATOM 952 C CA . PHE A 1 123 ? -8.376 -1.675 1.126 1.00 87.75 123 PHE A CA 1
ATOM 953 C C . PHE A 1 123 ? -8.069 -2.496 2.383 1.00 87.75 123 PHE A C 1
ATOM 955 O O . PHE A 1 123 ? -7.112 -3.276 2.429 1.00 87.75 123 PHE A O 1
ATOM 962 N N . ASN A 1 124 ? -8.937 -2.387 3.382 1.00 86.56 124 ASN A N 1
ATOM 963 C CA . ASN A 1 124 ? -8.905 -3.190 4.592 1.00 86.56 124 ASN A CA 1
ATOM 964 C C . ASN A 1 124 ? -10.001 -4.262 4.551 1.00 86.56 124 ASN A C 1
ATOM 966 O O . ASN A 1 124 ? -11.191 -3.972 4.448 1.00 86.56 124 ASN A O 1
ATOM 970 N N . SER A 1 125 ? -9.601 -5.527 4.666 1.00 84.44 125 SER A N 1
ATOM 971 C CA . SER A 1 125 ? -10.515 -6.656 4.798 1.00 84.44 125 SER A CA 1
ATOM 972 C C . SER A 1 125 ? -10.359 -7.294 6.174 1.00 84.44 125 SER A C 1
ATOM 974 O O . SER A 1 125 ? -9.532 -8.188 6.359 1.00 84.44 125 SER A O 1
ATOM 976 N N . LYS A 1 126 ? -11.213 -6.887 7.123 1.00 80.25 126 LYS A N 1
ATOM 977 C CA . LYS A 1 126 ? -11.268 -7.440 8.490 1.00 80.25 126 LYS A CA 1
ATOM 978 C C . LYS A 1 126 ? -9.902 -7.391 9.193 1.00 80.25 126 LYS A C 1
ATOM 980 O O . LYS A 1 126 ? -9.429 -8.400 9.703 1.00 80.25 126 LYS A O 1
ATOM 985 N N . GLY A 1 127 ? -9.240 -6.238 9.178 1.00 80.38 127 GLY A N 1
ATOM 986 C CA . GLY A 1 127 ? -7.940 -6.038 9.821 1.00 80.38 127 GLY A CA 1
ATOM 987 C C . GLY A 1 127 ? -6.732 -6.522 9.012 1.00 80.38 127 GLY A C 1
ATOM 988 O O . GLY A 1 127 ? -5.604 -6.354 9.467 1.00 80.38 127 GLY A O 1
ATOM 989 N N . ALA A 1 128 ? -6.935 -7.092 7.821 1.00 86.44 128 ALA A N 1
ATOM 990 C CA . ALA A 1 128 ? -5.862 -7.320 6.859 1.00 86.44 128 ALA A CA 1
ATOM 991 C C . ALA A 1 128 ? -5.821 -6.188 5.836 1.00 86.44 128 ALA A C 1
ATOM 993 O O . ALA A 1 128 ? -6.820 -5.895 5.178 1.00 86.44 128 ALA A O 1
ATOM 994 N N . LEU A 1 129 ? -4.654 -5.570 5.706 1.00 92.31 129 LEU A N 1
ATOM 995 C CA . LEU A 1 129 ? -4.435 -4.379 4.900 1.00 92.31 129 LEU A CA 1
ATOM 996 C C . LEU A 1 129 ? -3.836 -4.788 3.560 1.00 92.31 129 LEU A C 1
ATOM 998 O O . LEU A 1 129 ? -2.749 -5.363 3.515 1.00 92.31 129 LEU A O 1
ATOM 1002 N N . PHE A 1 130 ? -4.546 -4.502 2.476 1.00 93.44 130 PHE A N 1
ATOM 1003 C CA . PHE A 1 130 ? -4.145 -4.836 1.117 1.00 93.44 130 PHE A CA 1
ATOM 1004 C C . PHE A 1 130 ? -3.712 -3.575 0.385 1.00 93.44 130 PHE A C 1
ATOM 1006 O O . PHE A 1 130 ? -4.493 -2.638 0.269 1.00 93.44 130 PHE A O 1
ATOM 1013 N N . PHE A 1 131 ? -2.499 -3.569 -0.164 1.00 95.69 131 PHE A N 1
ATOM 1014 C CA . PHE A 1 131 ? -1.953 -2.430 -0.901 1.00 95.69 131 PHE A CA 1
ATOM 1015 C C . PHE A 1 131 ? -1.646 -2.804 -2.353 1.00 95.69 131 PHE A C 1
ATOM 1017 O 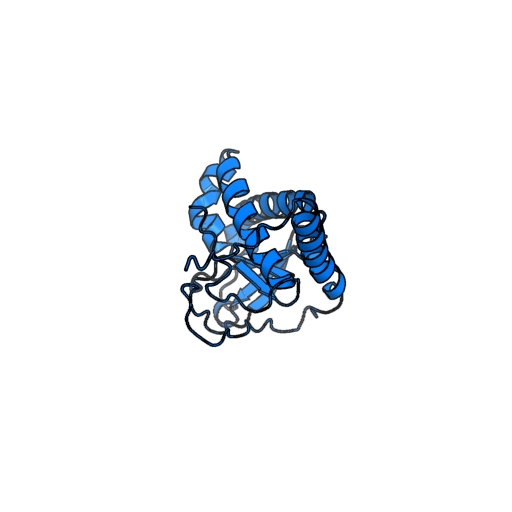O . PHE A 1 131 ? -1.052 -3.852 -2.630 1.00 95.69 131 PHE A O 1
ATOM 1024 N N . ASN A 1 132 ? -2.041 -1.949 -3.295 1.00 94.06 132 ASN A N 1
ATOM 1025 C CA . ASN A 1 132 ? -1.913 -2.228 -4.718 1.00 94.06 132 ASN A CA 1
ATOM 1026 C C . ASN A 1 132 ? -0.541 -1.806 -5.261 1.00 94.06 132 ASN A C 1
ATOM 1028 O O . ASN A 1 132 ? -0.234 -0.615 -5.375 1.00 94.06 132 ASN A O 1
ATOM 1032 N N . LEU A 1 133 ? 0.256 -2.779 -5.705 1.00 95.00 133 LEU A N 1
ATOM 1033 C CA . LEU A 1 133 ? 1.574 -2.552 -6.300 1.00 95.00 133 LEU A CA 1
ATOM 1034 C C . LEU A 1 133 ? 1.512 -1.638 -7.540 1.00 95.00 133 LEU A C 1
ATOM 1036 O O . LEU A 1 133 ? 2.454 -0.888 -7.781 1.00 95.00 133 LEU A O 1
ATOM 1040 N N . LYS A 1 134 ? 0.402 -1.630 -8.299 1.00 93.00 134 LYS A N 1
ATOM 1041 C CA . LYS A 1 134 ? 0.212 -0.754 -9.475 1.00 93.00 134 LYS A CA 1
ATOM 1042 C C . LYS A 1 134 ? 0.494 0.714 -9.147 1.00 93.00 134 LYS A C 1
ATOM 1044 O O . LYS A 1 134 ? 1.135 1.406 -9.934 1.00 93.00 134 LYS A O 1
ATOM 1049 N N . PHE A 1 135 ? -0.006 1.193 -8.010 1.00 94.19 135 PHE A N 1
ATOM 1050 C CA . PHE A 1 135 ? 0.106 2.602 -7.639 1.00 94.19 135 PHE A CA 1
ATOM 1051 C C . PHE A 1 135 ? 1.517 2.953 -7.171 1.00 94.19 135 PHE A C 1
ATOM 1053 O O . PHE A 1 135 ? 2.017 4.021 -7.514 1.00 94.19 135 PHE A O 1
ATOM 1060 N N . PHE A 1 136 ? 2.196 2.028 -6.488 1.00 96.38 136 PHE A N 1
ATOM 1061 C CA . PHE A 1 136 ? 3.605 2.198 -6.142 1.00 96.38 136 PHE A CA 1
ATOM 1062 C C . PHE A 1 136 ? 4.477 2.299 -7.400 1.00 96.38 136 PHE A C 1
ATOM 1064 O O . PHE A 1 136 ? 5.239 3.253 -7.540 1.00 96.38 136 PHE A O 1
ATOM 1071 N N . LEU A 1 137 ? 4.295 1.372 -8.348 1.00 94.25 137 LEU A N 1
ATOM 1072 C CA . LEU A 1 137 ? 5.018 1.367 -9.624 1.00 94.25 137 LEU A CA 1
ATOM 1073 C C . LEU A 1 137 ? 4.824 2.665 -10.410 1.00 94.25 137 LEU A C 1
ATOM 1075 O O . LEU A 1 137 ? 5.765 3.170 -11.006 1.00 94.25 137 LEU A O 1
ATOM 1079 N N . LYS A 1 138 ? 3.599 3.196 -10.421 1.00 93.38 138 LYS A N 1
ATOM 1080 C CA . LYS A 1 138 ? 3.262 4.388 -11.203 1.00 93.38 138 LYS A CA 1
ATOM 1081 C C . LYS A 1 138 ? 3.822 5.681 -10.607 1.00 93.38 138 LYS A C 1
ATOM 1083 O O . LYS A 1 138 ? 4.136 6.590 -11.369 1.00 93.38 138 LYS A O 1
ATOM 1088 N N . SER A 1 139 ? 3.863 5.791 -9.281 1.00 89.81 139 SER A N 1
ATOM 1089 C CA . SER A 1 139 ? 4.053 7.086 -8.614 1.00 89.81 139 SER A CA 1
ATOM 1090 C C . SER A 1 139 ? 5.343 7.199 -7.804 1.00 89.81 139 SER A C 1
ATOM 1092 O O . SER A 1 139 ? 5.778 8.316 -7.551 1.00 89.81 139 SER A O 1
ATOM 1094 N N . HIS A 1 140 ? 5.933 6.080 -7.371 1.00 93.50 140 HIS A N 1
ATOM 1095 C CA . HIS A 1 140 ? 6.950 6.087 -6.312 1.00 93.50 140 HIS A CA 1
ATOM 1096 C C . HIS A 1 140 ? 8.175 5.208 -6.583 1.00 93.50 140 HIS A C 1
ATOM 1098 O O . HIS A 1 140 ? 9.197 5.369 -5.919 1.00 93.50 140 HIS A O 1
ATOM 1104 N N . ASP A 1 141 ? 8.107 4.272 -7.529 1.00 95.12 141 ASP A N 1
ATOM 1105 C CA . ASP A 1 141 ? 9.211 3.337 -7.750 1.00 95.12 141 ASP A CA 1
ATOM 1106 C C . ASP A 1 141 ? 10.499 4.033 -8.213 1.00 95.12 141 ASP A C 1
ATOM 1108 O O . ASP A 1 141 ? 11.553 3.789 -7.626 1.00 95.12 141 ASP A O 1
ATOM 1112 N N . ASP A 1 142 ? 10.400 4.949 -9.181 1.00 94.38 142 ASP A N 1
ATOM 1113 C CA . ASP A 1 142 ? 11.546 5.672 -9.751 1.00 94.38 142 ASP A CA 1
ATOM 1114 C C . ASP A 1 142 ? 12.313 6.482 -8.688 1.00 94.38 142 ASP A C 1
ATOM 1116 O O . ASP A 1 142 ? 13.544 6.467 -8.637 1.00 94.38 142 ASP A O 1
ATOM 1120 N N . GLU A 1 143 ? 11.598 7.175 -7.793 1.00 92.12 143 GLU A N 1
ATOM 1121 C CA . GLU A 1 143 ? 12.227 7.942 -6.708 1.00 92.12 143 GLU A CA 1
ATOM 1122 C C . GLU A 1 143 ? 12.864 7.018 -5.661 1.00 92.12 143 GLU A C 1
ATOM 1124 O O . GLU A 1 143 ? 13.977 7.269 -5.187 1.00 92.12 143 GLU A O 1
ATOM 1129 N N . CYS A 1 144 ? 12.203 5.904 -5.344 1.00 93.69 144 CYS A N 1
ATOM 1130 C CA . CYS A 1 144 ? 12.696 4.932 -4.379 1.00 93.69 144 CYS A CA 1
ATOM 1131 C C . CYS A 1 144 ? 13.906 4.156 -4.914 1.00 93.69 144 CYS A C 1
ATOM 1133 O O . CYS A 1 144 ? 14.769 3.758 -4.130 1.00 93.69 144 CYS A O 1
ATOM 1135 N N . GLU A 1 145 ? 14.001 3.955 -6.229 1.00 94.50 145 GLU A N 1
ATOM 1136 C CA . GLU A 1 145 ? 15.150 3.331 -6.886 1.00 94.50 145 GLU A CA 1
ATOM 1137 C C . GLU A 1 145 ? 16.437 4.137 -6.692 1.00 94.50 145 GLU A C 1
ATOM 1139 O O . GLU A 1 145 ? 17.485 3.556 -6.412 1.00 94.50 145 GLU A O 1
ATOM 1144 N N . ILE A 1 146 ? 16.351 5.469 -6.737 1.00 94.50 146 ILE A N 1
ATOM 1145 C CA . ILE A 1 146 ? 17.489 6.364 -6.469 1.00 94.50 146 ILE A CA 1
ATOM 1146 C C . ILE A 1 146 ? 17.673 6.682 -4.972 1.00 94.50 146 ILE A C 1
ATOM 1148 O O . ILE A 1 146 ? 18.487 7.532 -4.612 1.00 94.50 146 ILE A O 1
ATOM 1152 N N . GLY A 1 147 ? 16.931 6.005 -4.089 1.00 90.75 147 GLY A N 1
ATOM 1153 C CA . GLY A 1 147 ? 17.029 6.140 -2.632 1.00 90.75 147 GLY A CA 1
ATOM 1154 C C . GLY A 1 147 ? 16.188 7.264 -2.016 1.00 90.75 147 GLY A C 1
ATOM 1155 O O . GLY A 1 147 ? 16.236 7.454 -0.799 1.00 90.75 147 GLY A O 1
ATOM 1156 N N . ASN A 1 148 ? 15.389 7.988 -2.805 1.00 93.69 148 ASN A N 1
ATOM 1157 C CA . ASN A 1 148 ? 14.481 9.010 -2.294 1.00 93.69 148 ASN A CA 1
ATOM 1158 C C . ASN A 1 148 ? 13.116 8.401 -1.944 1.00 93.69 148 ASN A C 1
ATOM 1160 O O . ASN A 1 148 ? 12.264 8.192 -2.800 1.00 93.69 148 ASN A O 1
ATOM 1164 N N . THR A 1 149 ? 12.905 8.124 -0.658 1.00 94.25 149 THR A N 1
ATOM 1165 C CA . THR A 1 149 ? 11.692 7.449 -0.162 1.00 94.25 149 THR A CA 1
ATOM 1166 C C . THR A 1 149 ? 10.697 8.394 0.514 1.00 94.25 149 THR A C 1
ATOM 1168 O O . THR A 1 149 ? 9.650 7.943 0.966 1.00 94.25 149 THR A O 1
ATOM 1171 N N . GLY A 1 150 ? 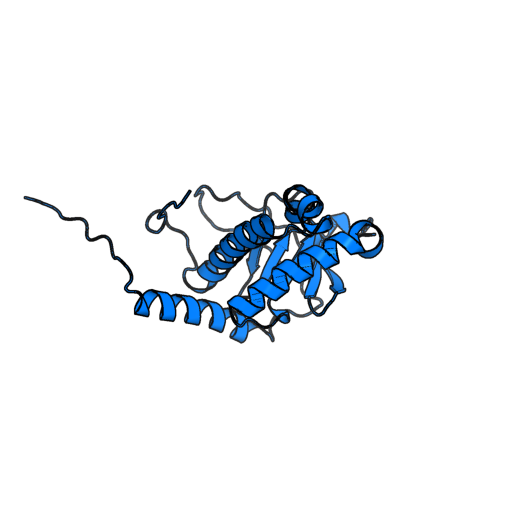10.990 9.697 0.609 1.00 94.06 150 GLY A N 1
ATOM 1172 C CA . GLY A 1 150 ? 10.210 10.636 1.427 1.00 94.06 150 GLY A CA 1
ATOM 1173 C C . GLY A 1 150 ? 8.747 10.772 0.994 1.00 94.06 150 GLY A C 1
ATOM 1174 O O . GLY A 1 150 ? 7.839 10.673 1.825 1.00 94.06 150 GLY A O 1
ATOM 1175 N N . ASN A 1 151 ? 8.508 10.946 -0.309 1.00 93.81 151 ASN A N 1
ATOM 1176 C CA . ASN A 1 151 ? 7.152 11.081 -0.845 1.00 93.81 151 ASN A CA 1
ATOM 1177 C C . ASN A 1 151 ? 6.386 9.759 -0.743 1.00 93.81 151 ASN A C 1
ATOM 1179 O O . ASN A 1 151 ? 5.261 9.753 -0.247 1.00 93.81 151 ASN A O 1
ATOM 1183 N N . ALA A 1 152 ? 7.015 8.641 -1.123 1.00 95.69 152 ALA A N 1
ATOM 1184 C CA . ALA A 1 152 ? 6.455 7.305 -0.940 1.00 95.69 152 ALA A CA 1
ATOM 1185 C C . ALA A 1 152 ? 6.041 7.051 0.520 1.00 95.69 152 ALA A C 1
ATOM 1187 O O . ALA A 1 152 ? 4.900 6.680 0.779 1.00 95.69 152 ALA A O 1
ATOM 1188 N N . MET A 1 153 ? 6.928 7.307 1.486 1.00 96.69 153 MET A N 1
ATOM 1189 C CA . MET A 1 153 ? 6.628 7.134 2.911 1.00 96.69 153 MET A CA 1
ATOM 1190 C C . MET A 1 153 ? 5.443 7.997 3.346 1.00 96.69 153 MET A C 1
ATOM 1192 O O . MET A 1 153 ? 4.575 7.503 4.053 1.00 96.69 153 MET A O 1
ATOM 1196 N N . THR A 1 154 ? 5.369 9.252 2.897 1.00 95.94 154 THR A N 1
ATOM 1197 C CA . THR A 1 154 ? 4.273 10.171 3.247 1.00 95.94 154 THR A CA 1
ATOM 1198 C C . THR A 1 154 ? 2.936 9.699 2.670 1.00 95.94 154 THR A C 1
ATOM 1200 O O . THR A 1 154 ? 1.948 9.591 3.396 1.00 95.94 154 THR A O 1
ATOM 1203 N N . TYR A 1 155 ? 2.907 9.363 1.379 1.00 95.94 155 TYR A N 1
ATOM 1204 C CA . TYR A 1 155 ? 1.703 8.900 0.691 1.00 95.94 155 TYR A CA 1
ATOM 1205 C C . TYR A 1 155 ? 1.177 7.592 1.289 1.00 95.94 155 TYR A C 1
ATOM 1207 O O . TYR A 1 155 ? -0.006 7.466 1.626 1.00 95.94 155 TYR A O 1
ATOM 1215 N N . TRP A 1 156 ? 2.069 6.616 1.471 1.00 96.69 156 TRP A N 1
ATOM 1216 C CA . TRP A 1 156 ? 1.687 5.322 2.018 1.00 96.69 156 TRP A CA 1
ATOM 1217 C C . TRP A 1 156 ? 1.382 5.396 3.509 1.00 96.69 156 TRP A C 1
ATOM 1219 O O . TRP A 1 156 ? 0.521 4.647 3.945 1.00 96.69 156 TRP A O 1
ATOM 1229 N N . PHE A 1 157 ? 1.975 6.318 4.277 1.00 95.69 157 PHE A N 1
ATOM 1230 C CA . PHE A 1 157 ? 1.577 6.578 5.666 1.00 95.69 157 PHE A CA 1
ATOM 1231 C C . PHE A 1 157 ? 0.117 7.032 5.757 1.00 95.69 157 PHE A C 1
ATOM 1233 O O . PHE A 1 157 ? -0.651 6.463 6.528 1.00 95.69 157 PHE A O 1
ATOM 1240 N N . LEU A 1 158 ? -0.288 8.011 4.938 1.00 93.69 158 LEU A N 1
ATOM 1241 C CA . LEU A 1 158 ? -1.677 8.484 4.902 1.00 93.69 158 LEU A CA 1
ATOM 1242 C C . LEU A 1 158 ? -2.640 7.380 4.457 1.00 93.69 158 LEU A C 1
ATOM 1244 O O . LEU A 1 158 ? -3.695 7.202 5.063 1.00 93.69 158 LEU A O 1
ATOM 1248 N N . THR A 1 159 ? -2.240 6.595 3.454 1.00 93.00 159 THR A N 1
ATOM 1249 C CA . THR A 1 159 ? -2.999 5.417 3.013 1.00 93.00 159 THR A CA 1
ATOM 1250 C C . THR A 1 159 ? -3.148 4.412 4.159 1.00 93.00 159 THR A C 1
ATOM 1252 O O . THR A 1 159 ? -4.247 3.948 4.434 1.00 93.00 159 THR A O 1
ATOM 1255 N N . PHE A 1 160 ? -2.074 4.130 4.899 1.00 93.00 160 PHE A N 1
ATOM 1256 C CA . PHE A 1 160 ? -2.090 3.232 6.054 1.00 93.00 160 PHE A CA 1
ATOM 1257 C C . PHE A 1 160 ? -3.070 3.707 7.137 1.00 93.00 160 PHE A C 1
ATOM 1259 O O . PHE A 1 160 ? -3.864 2.917 7.643 1.00 93.00 160 PHE A O 1
ATOM 1266 N N . CYS A 1 161 ? -3.043 5.001 7.468 1.00 90.12 161 CYS A N 1
ATOM 1267 C CA . CYS A 1 161 ? -3.974 5.611 8.417 1.00 90.12 161 CYS A CA 1
ATOM 1268 C C . CYS A 1 161 ? -5.432 5.462 7.970 1.00 90.12 161 CYS A C 1
ATOM 1270 O O . CYS A 1 161 ? -6.279 5.108 8.789 1.00 90.12 161 CYS A O 1
ATOM 1272 N N . HIS A 1 162 ? -5.719 5.711 6.687 1.00 86.25 162 HIS A N 1
ATOM 1273 C CA . HIS A 1 162 ? -7.058 5.534 6.122 1.00 86.25 162 HIS A CA 1
ATOM 1274 C C . HIS A 1 162 ? -7.530 4.083 6.272 1.00 86.25 162 HIS A C 1
ATOM 1276 O O . HIS A 1 162 ? -8.614 3.836 6.798 1.00 86.25 162 HIS A O 1
ATOM 1282 N N . GLU A 1 163 ? -6.684 3.117 5.908 1.00 86.88 163 GLU A N 1
ATOM 1283 C CA . GLU A 1 163 ? -7.037 1.704 6.025 1.00 86.88 163 GLU A CA 1
ATOM 1284 C C . GLU A 1 163 ? -7.222 1.253 7.477 1.00 86.88 163 GLU A C 1
ATOM 1286 O O . GLU A 1 163 ? -8.127 0.477 7.778 1.00 86.88 163 GLU A O 1
ATOM 1291 N N . LEU A 1 164 ? -6.416 1.761 8.411 1.00 87.31 164 LEU A N 1
ATOM 1292 C CA . LEU A 1 164 ? -6.601 1.492 9.837 1.00 87.31 164 LEU A CA 1
ATOM 1293 C C . LEU A 1 164 ? -7.892 2.108 10.383 1.00 87.31 164 LEU A C 1
ATOM 1295 O O . LEU A 1 164 ? -8.535 1.495 11.233 1.00 87.31 164 LEU A O 1
ATOM 1299 N N . ALA A 1 165 ? -8.309 3.279 9.900 1.00 83.44 165 ALA A N 1
ATOM 1300 C CA . ALA A 1 165 ? -9.538 3.926 10.357 1.00 83.44 165 ALA A CA 1
ATOM 1301 C C . ALA A 1 165 ? -10.791 3.071 10.084 1.00 83.44 165 ALA A C 1
ATOM 1303 O O . ALA A 1 165 ? -11.708 3.051 10.913 1.00 83.44 165 ALA A O 1
ATOM 1304 N N . HIS A 1 166 ? -10.793 2.278 9.004 1.00 74.88 166 HIS A N 1
ATOM 1305 C CA . HIS A 1 166 ? -11.858 1.305 8.708 1.00 74.88 166 HIS A CA 1
ATOM 1306 C C . HIS A 1 166 ? -12.035 0.234 9.799 1.00 74.88 166 HIS A C 1
ATOM 1308 O O . HIS A 1 166 ? -13.114 -0.342 9.923 1.00 74.88 166 HIS A O 1
ATOM 1314 N N . ASN A 1 167 ? -11.025 -0.018 10.643 1.00 77.75 167 ASN A N 1
ATOM 1315 C CA . ASN A 1 167 ? -11.166 -0.929 11.787 1.00 77.75 167 ASN A CA 1
ATOM 1316 C C . ASN A 1 167 ? -11.964 -0.335 12.957 1.00 77.75 167 ASN A C 1
ATOM 1318 O O . ASN A 1 167 ? -12.382 -1.072 13.848 1.00 77.75 167 ASN A O 1
ATOM 1322 N N . ILE A 1 168 ? -12.140 0.985 12.986 1.00 69.38 168 ILE A N 1
ATOM 1323 C CA . ILE A 1 168 ? -12.808 1.710 14.075 1.00 69.38 168 ILE A CA 1
ATOM 1324 C C . ILE A 1 168 ? -14.228 2.069 13.662 1.00 69.38 168 ILE A C 1
ATOM 1326 O O . ILE A 1 168 ? -15.172 1.926 14.438 1.00 69.38 168 ILE A O 1
ATOM 1330 N N . ILE A 1 169 ? -14.375 2.552 12.431 1.00 61.19 169 ILE A N 1
ATOM 1331 C CA . ILE A 1 169 ? -15.629 3.063 11.902 1.00 61.19 169 ILE A CA 1
ATOM 1332 C C . ILE A 1 169 ? -15.935 2.276 10.631 1.00 61.19 169 ILE A C 1
ATOM 1334 O O . ILE A 1 169 ? -15.324 2.483 9.591 1.00 61.19 169 ILE A O 1
ATOM 1338 N N . PHE A 1 170 ? -16.913 1.375 10.724 1.00 51.12 170 PHE A N 1
ATOM 1339 C CA . PHE A 1 170 ? -17.333 0.490 9.629 1.00 51.12 170 PHE A CA 1
ATOM 1340 C C . PHE A 1 170 ? -18.064 1.235 8.486 1.00 51.12 170 PHE A C 1
ATOM 1342 O O . PHE A 1 170 ? -18.434 0.617 7.495 1.00 51.12 170 PHE A O 1
ATOM 1349 N N . VAL A 1 171 ? -18.353 2.538 8.644 1.00 44.72 171 VAL A N 1
ATOM 1350 C CA . VAL A 1 171 ? -19.154 3.342 7.704 1.00 44.72 171 VAL A CA 1
ATOM 1351 C C . VAL A 1 171 ? -18.639 4.783 7.666 1.00 44.72 171 VAL A C 1
ATOM 1353 O O . VAL A 1 171 ? -18.850 5.546 8.610 1.00 44.72 171 VAL A O 1
ATOM 1356 N N . HIS A 1 172 ? -18.027 5.191 6.556 1.00 47.56 172 HIS A N 1
ATOM 1357 C CA . HIS A 1 172 ? -17.798 6.606 6.280 1.00 47.56 172 HIS A CA 1
ATOM 1358 C C . HIS A 1 172 ? -19.148 7.264 5.961 1.00 47.56 172 HIS A C 1
ATOM 1360 O O . HIS A 1 172 ? -19.700 7.103 4.877 1.00 47.56 172 HIS A O 1
ATOM 1366 N N . ASN A 1 173 ? -19.714 7.999 6.919 1.00 42.84 173 ASN A N 1
ATOM 1367 C CA . ASN A 1 173 ? -20.693 9.031 6.604 1.00 42.84 173 ASN A CA 1
ATOM 1368 C C . ASN A 1 173 ? -19.953 10.370 6.465 1.00 42.84 173 ASN A C 1
ATOM 1370 O O . ASN A 1 173 ? -18.938 10.620 7.114 1.00 42.84 173 ASN A O 1
ATOM 1374 N N . SER A 1 174 ? -20.481 11.254 5.627 1.00 41.62 174 SER A N 1
ATOM 1375 C CA . SER A 1 174 ? -19.970 12.600 5.323 1.00 41.62 174 SER A CA 1
ATOM 1376 C C . SER A 1 174 ? -19.921 13.566 6.526 1.00 41.62 174 SER A C 1
ATOM 1378 O O . SER A 1 174 ? -19.790 14.774 6.354 1.00 41.62 174 SER A O 1
ATOM 1380 N N . LYS A 1 175 ? -20.018 13.061 7.765 1.00 42.97 175 LYS A N 1
ATOM 1381 C CA . LYS A 1 175 ? -19.830 13.821 9.009 1.00 42.97 175 LYS A CA 1
ATOM 1382 C C . LYS A 1 175 ? -18.420 13.712 9.601 1.00 42.97 175 LYS A C 1
ATOM 1384 O O . LYS A 1 175 ? -18.141 14.439 10.551 1.00 42.97 175 LYS A O 1
ATOM 1389 N N . HIS A 1 176 ? -17.546 12.859 9.063 1.00 43.62 176 HIS A N 1
ATOM 1390 C CA . HIS A 1 176 ? -16.181 12.673 9.580 1.00 43.62 176 HIS A CA 1
ATOM 1391 C C . HIS A 1 176 ? -15.056 13.105 8.623 1.00 43.62 176 HIS A C 1
ATOM 1393 O O . HIS A 1 176 ? -13.885 12.924 8.947 1.00 43.62 176 HIS A O 1
ATOM 1399 N N . GLU A 1 177 ? -15.374 13.747 7.495 1.00 36.78 177 GLU A N 1
ATOM 1400 C CA . GLU A 1 177 ? -14.364 14.374 6.636 1.00 36.78 177 GLU A CA 1
ATOM 1401 C C . GLU A 1 177 ? -13.920 15.724 7.220 1.00 36.78 177 GLU A C 1
ATOM 1403 O O . GLU A 1 177 ? -14.553 16.758 7.017 1.00 36.78 177 GLU A O 1
ATOM 1408 N N . VAL A 1 178 ? -12.790 15.732 7.927 1.00 35.78 178 VAL A N 1
ATOM 1409 C CA . VAL A 1 178 ? -11.901 16.898 7.896 1.00 35.78 178 VAL A CA 1
ATOM 1410 C C . VAL A 1 178 ? -10.925 16.631 6.758 1.00 35.78 178 VAL A C 1
ATOM 1412 O O . VAL A 1 178 ? -9.950 15.902 6.930 1.00 35.78 178 VAL A O 1
ATOM 1415 N N . SER A 1 179 ? -11.226 17.171 5.573 1.00 33.25 179 SER A N 1
ATOM 1416 C CA . SER A 1 179 ? -10.278 17.219 4.460 1.00 33.25 179 SER A CA 1
ATOM 1417 C C . SER A 1 179 ? -9.016 17.938 4.920 1.00 33.25 179 SER A C 1
ATOM 1419 O O . SER A 1 179 ? -9.031 19.148 5.142 1.00 33.25 179 SER A O 1
ATOM 1421 N N . ILE A 1 180 ? -7.922 17.198 5.035 1.00 29.72 180 ILE A N 1
ATOM 1422 C CA . ILE A 1 180 ? -6.583 17.772 4.981 1.00 29.72 180 ILE A CA 1
ATOM 1423 C C . ILE A 1 180 ? -6.053 17.397 3.600 1.00 29.72 180 ILE A C 1
ATOM 1425 O O . ILE A 1 180 ? -5.654 16.256 3.371 1.00 29.72 180 ILE A O 1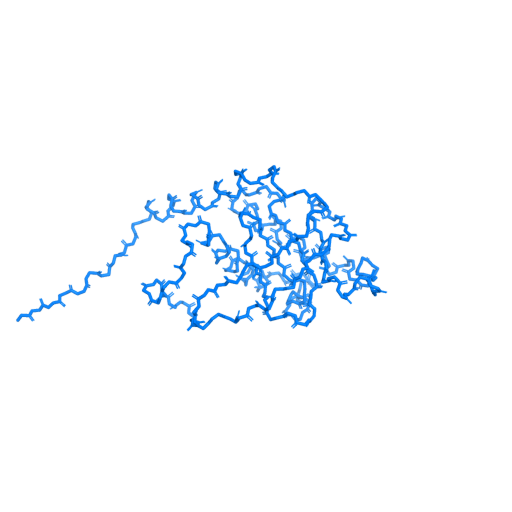
ATOM 1429 N N . PHE A 1 181 ? -6.208 18.338 2.666 1.00 35.88 181 PHE A N 1
ATOM 1430 C CA . PHE A 1 181 ? -5.416 18.390 1.439 1.00 35.88 181 PHE A CA 1
ATOM 1431 C C . PHE A 1 181 ? -3.971 18.753 1.784 1.00 35.88 181 PHE A C 1
ATOM 1433 O O . PHE A 1 181 ? -3.785 19.544 2.740 1.00 35.88 181 PHE A O 1
#

Secondary structure (DSSP, 8-state):
-----------HHHHHHHHHHHHHHHHHTTT---TTS-EE-PPPSS-SSS-----PEEEEEEEETTEEEEEEGGGGGG--HHHHSHHHHHHHHHHHHHHHHHTT--GGGEEEE--SS---SEEEETTEEEEEHHHHHHHTHHHHHTT--HHHHHHHHHHHHHHHHTTT-S---TTS-----

pLDDT: mean 73.5, std 21.81, range [29.72, 97.38]